Protein AF-A0A9D8DY02-F1 (afdb_monomer_lite)

Structure (mmCIF, N/CA/C/O backbone):
data_AF-A0A9D8DY02-F1
#
_entry.id   AF-A0A9D8DY02-F1
#
loop_
_atom_site.group_PDB
_atom_site.id
_atom_site.type_symbol
_atom_site.label_atom_id
_atom_site.label_alt_id
_atom_site.label_comp_id
_atom_site.label_asym_id
_atom_site.label_entity_id
_atom_site.label_seq_id
_atom_site.pdbx_PDB_ins_code
_atom_site.Cartn_x
_atom_site.Cartn_y
_atom_site.Cartn_z
_atom_site.occupancy
_atom_site.B_iso_or_equiv
_atom_site.auth_seq_id
_atom_site.auth_comp_id
_atom_site.auth_asym_id
_atom_site.auth_atom_id
_atom_site.pdbx_PDB_model_num
ATOM 1 N N . MET A 1 1 ? 0.760 -0.840 14.567 1.00 78.88 1 MET A N 1
ATOM 2 C CA . MET A 1 1 ? 0.323 -1.724 13.480 1.00 78.88 1 MET A CA 1
ATOM 3 C C . MET A 1 1 ? 1.521 -2.505 13.009 1.00 78.88 1 MET A C 1
ATOM 5 O O . MET A 1 1 ? 2.566 -1.913 12.761 1.00 78.88 1 MET A O 1
ATOM 9 N N . ASP A 1 2 ? 1.368 -3.815 12.922 1.00 86.25 2 ASP A N 1
ATOM 10 C CA . ASP A 1 2 ? 2.428 -4.720 12.498 1.00 86.25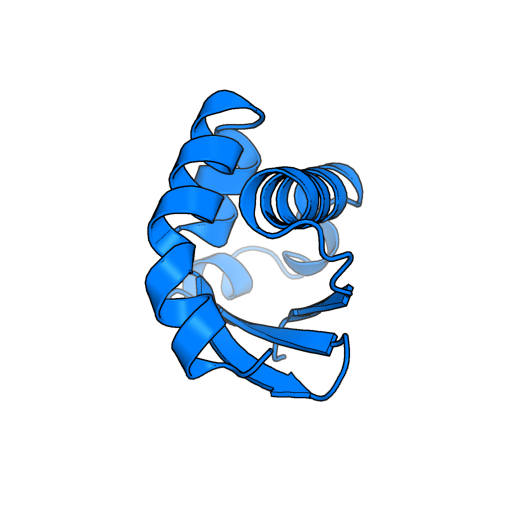 2 ASP A CA 1
ATOM 11 C C . ASP A 1 2 ? 2.233 -5.170 11.046 1.00 86.25 2 ASP A C 1
ATOM 13 O O . ASP A 1 2 ? 1.124 -5.167 10.505 1.00 86.25 2 ASP A O 1
ATOM 17 N N . LEU A 1 3 ? 3.316 -5.614 10.399 1.00 88.31 3 LEU A N 1
ATOM 18 C CA . LEU A 1 3 ? 3.276 -6.102 9.013 1.00 88.31 3 LEU A CA 1
ATOM 19 C C . LEU A 1 3 ? 2.228 -7.211 8.814 1.00 88.31 3 LEU A C 1
ATOM 21 O O . LEU A 1 3 ? 1.623 -7.305 7.750 1.00 88.31 3 LEU A O 1
ATOM 25 N N . SER A 1 4 ? 2.021 -8.063 9.819 1.00 88.81 4 SER A N 1
ATOM 26 C CA . SER A 1 4 ? 1.038 -9.151 9.768 1.00 88.81 4 SER A CA 1
ATOM 27 C C . SER A 1 4 ? -0.402 -8.640 9.739 1.00 88.81 4 SER A C 1
ATOM 29 O O . SER A 1 4 ? -1.214 -9.171 8.987 1.00 88.81 4 SER A O 1
ATOM 31 N N . GLU A 1 5 ? -0.712 -7.591 10.503 1.00 88.38 5 GLU A N 1
ATOM 32 C CA . GLU A 1 5 ? -2.027 -6.943 10.462 1.00 88.38 5 GLU A CA 1
ATOM 33 C C . GLU A 1 5 ? -2.245 -6.263 9.111 1.00 88.38 5 GLU A C 1
ATOM 35 O O . GLU A 1 5 ? -3.313 -6.388 8.514 1.00 88.38 5 GLU A O 1
ATOM 40 N N . LEU A 1 6 ? -1.212 -5.602 8.577 1.00 88.44 6 LEU A N 1
ATOM 41 C CA . LEU A 1 6 ? -1.276 -5.001 7.247 1.00 88.44 6 LEU A CA 1
ATOM 42 C C . LEU A 1 6 ? -1.510 -6.050 6.167 1.00 88.44 6 LEU A C 1
ATOM 44 O O . LEU A 1 6 ? -2.335 -5.841 5.290 1.00 88.44 6 LEU A O 1
ATOM 48 N N . LYS A 1 7 ? -0.835 -7.200 6.254 1.00 89.81 7 LYS A N 1
ATOM 49 C CA . LYS A 1 7 ? -1.047 -8.330 5.341 1.00 89.81 7 LYS A CA 1
ATOM 50 C C . LYS A 1 7 ? -2.474 -8.864 5.400 1.00 89.81 7 LYS A C 1
ATOM 52 O O . LYS A 1 7 ? -3.008 -9.220 4.356 1.00 89.81 7 LYS A O 1
ATOM 57 N N . ALA A 1 8 ? -3.085 -8.905 6.583 1.00 91.00 8 ALA A N 1
ATOM 58 C CA . ALA A 1 8 ? -4.470 -9.345 6.736 1.00 91.00 8 ALA A CA 1
ATOM 59 C C . ALA A 1 8 ? -5.460 -8.386 6.053 1.00 91.00 8 ALA A C 1
ATOM 61 O O . ALA A 1 8 ? -6.383 -8.849 5.394 1.00 91.00 8 ALA A O 1
ATOM 62 N N . ASN A 1 9 ? -5.219 -7.075 6.150 1.00 90.94 9 ASN A N 1
ATOM 63 C CA . ASN A 1 9 ? -6.057 -6.033 5.542 1.00 90.94 9 ASN A CA 1
ATOM 64 C C . ASN A 1 9 ? -5.605 -5.636 4.123 1.00 90.94 9 ASN A C 1
ATO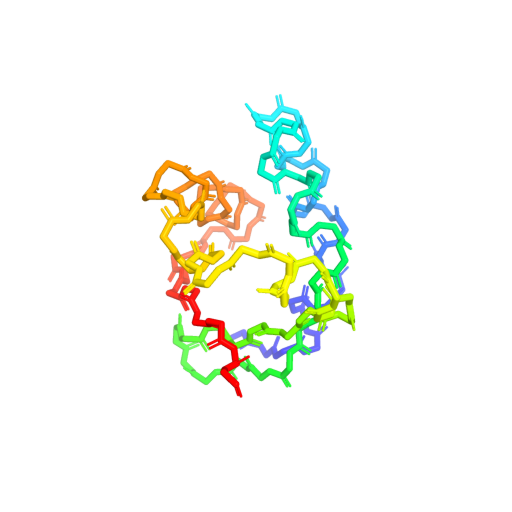M 66 O O . ASN A 1 9 ? -6.164 -4.728 3.513 1.00 90.94 9 ASN A O 1
ATOM 70 N N . TRP A 1 10 ? -4.560 -6.269 3.582 1.00 91.25 10 TRP A N 1
ATOM 71 C CA . TRP A 1 10 ? -3.974 -5.857 2.305 1.00 91.25 10 TRP A CA 1
ATOM 72 C C . TRP A 1 10 ? -4.937 -6.056 1.142 1.00 91.25 10 TRP A C 1
ATOM 74 O O . TRP A 1 10 ? -4.965 -5.244 0.223 1.00 91.25 10 TRP A O 1
ATOM 84 N N . ASN A 1 11 ? -5.750 -7.111 1.200 1.00 91.31 11 ASN A N 1
ATOM 85 C CA . ASN A 1 11 ? -6.785 -7.334 0.200 1.00 91.31 11 ASN A CA 1
ATOM 86 C C . ASN A 1 11 ? -7.805 -6.195 0.199 1.00 91.31 11 ASN A C 1
ATOM 88 O O . ASN A 1 11 ? -8.112 -5.702 -0.876 1.00 91.31 11 ASN A O 1
ATOM 92 N N . ASP A 1 12 ? -8.250 -5.719 1.365 1.00 93.25 12 ASP A N 1
ATOM 93 C CA . ASP A 1 12 ? -9.177 -4.584 1.457 1.00 93.25 12 ASP A CA 1
ATOM 94 C C . ASP A 1 12 ? -8.558 -3.293 0.899 1.00 93.25 12 ASP A C 1
ATOM 96 O O . ASP A 1 12 ? -9.211 -2.551 0.167 1.00 93.25 12 ASP A O 1
ATOM 100 N N . VAL A 1 13 ? -7.267 -3.055 1.172 1.00 92.81 13 VAL A N 1
ATOM 101 C CA . VAL A 1 13 ? -6.511 -1.936 0.580 1.00 92.81 13 VAL A CA 1
ATOM 102 C C . VAL A 1 13 ? -6.456 -2.047 -0.945 1.00 92.81 13 VAL A C 1
ATOM 104 O O . VAL A 1 13 ? -6.666 -1.053 -1.638 1.00 92.81 13 VAL A O 1
ATOM 107 N N . LEU A 1 14 ? -6.181 -3.238 -1.484 1.00 92.38 14 LEU A N 1
ATOM 108 C CA . LEU A 1 14 ? -6.172 -3.472 -2.929 1.00 92.38 14 LEU A CA 1
ATOM 109 C C . LEU A 1 14 ? -7.567 -3.297 -3.543 1.00 92.38 14 LEU A C 1
ATOM 111 O O . LEU A 1 14 ? -7.666 -2.746 -4.634 1.00 92.38 14 LEU A O 1
ATOM 115 N N . ASP A 1 15 ? -8.623 -3.714 -2.848 1.00 93.06 15 ASP A N 1
ATOM 116 C CA . ASP A 1 15 ? -10.019 -3.561 -3.267 1.00 93.06 15 ASP A CA 1
ATOM 117 C C . ASP A 1 15 ? -10.406 -2.073 -3.381 1.00 93.06 15 ASP A C 1
ATOM 119 O O . ASP A 1 15 ? -11.005 -1.638 -4.366 1.00 93.06 15 ASP A O 1
ATOM 123 N N . GLU A 1 16 ? -10.017 -1.260 -2.393 1.00 93.69 16 GLU A N 1
ATOM 124 C CA . GLU A 1 16 ? -10.212 0.197 -2.413 1.00 93.69 16 GLU A CA 1
ATOM 125 C C . GLU A 1 16 ? -9.360 0.875 -3.498 1.00 93.69 16 GLU A C 1
ATOM 127 O O . GLU A 1 16 ? -9.816 1.769 -4.222 1.00 93.69 16 GLU A O 1
ATOM 132 N N . LEU A 1 17 ? -8.118 0.415 -3.668 1.00 92.44 17 LEU A N 1
ATOM 133 C CA . LEU A 1 17 ? -7.232 0.904 -4.717 1.00 92.44 17 LEU A CA 1
ATOM 134 C C . LEU A 1 17 ? -7.770 0.574 -6.111 1.00 92.44 17 LEU A C 1
ATOM 136 O O . LEU A 1 17 ? -7.664 1.408 -7.004 1.00 92.44 17 LEU A O 1
ATOM 140 N N . GLU A 1 18 ? -8.363 -0.603 -6.315 1.00 93.25 18 GLU A N 1
ATOM 141 C CA . GLU A 1 18 ? -8.994 -0.980 -7.582 1.00 93.25 18 GLU A CA 1
ATOM 142 C C . GLU A 1 18 ? -10.156 -0.040 -7.921 1.00 93.25 18 GLU A C 1
ATOM 144 O O . GLU A 1 18 ? -10.242 0.446 -9.055 1.00 93.25 18 GLU A O 1
ATOM 149 N N . LYS A 1 19 ? -11.008 0.259 -6.930 1.00 91.44 19 LYS A N 1
ATOM 150 C CA . LYS A 1 19 ? -12.154 1.174 -7.068 1.00 91.44 19 LYS A CA 1
ATOM 151 C C . LYS A 1 19 ? -11.714 2.598 -7.385 1.00 91.44 19 LYS A C 1
ATOM 153 O O . LYS A 1 19 ? -12.319 3.252 -8.233 1.00 91.44 19 LYS A O 1
ATOM 158 N N . THR A 1 20 ? -10.657 3.065 -6.727 1.00 90.19 20 THR A N 1
ATOM 159 C CA . THR A 1 20 ? -10.174 4.445 -6.855 1.00 90.19 20 THR A CA 1
ATOM 160 C C . THR A 1 20 ? -9.294 4.634 -8.091 1.00 90.19 20 THR A C 1
ATOM 162 O O . THR A 1 20 ? -9.444 5.603 -8.836 1.00 90.19 20 THR A O 1
ATOM 165 N N . ASN A 1 21 ? -8.346 3.725 -8.321 1.00 88.69 21 ASN A N 1
ATOM 166 C CA . ASN A 1 21 ? -7.368 3.813 -9.396 1.00 88.69 21 ASN A CA 1
ATOM 167 C C . ASN A 1 21 ? -6.896 2.426 -9.857 1.00 88.69 21 ASN A C 1
ATOM 169 O O . ASN A 1 21 ? -5.850 1.909 -9.455 1.00 88.69 21 ASN A O 1
ATOM 173 N N . ARG A 1 22 ? -7.628 1.871 -10.824 1.00 88.56 22 ARG A N 1
ATOM 174 C CA . ARG A 1 22 ? -7.311 0.582 -11.447 1.00 88.56 22 ARG A CA 1
ATOM 175 C C . ARG A 1 22 ? -5.907 0.505 -12.067 1.00 88.56 22 ARG A C 1
ATOM 177 O O . ARG A 1 22 ? -5.335 -0.578 -12.140 1.00 88.56 22 ARG A O 1
ATOM 184 N N . VAL A 1 23 ? -5.329 1.625 -12.512 1.00 85.00 23 VAL A N 1
ATOM 185 C CA . VAL A 1 23 ? -3.956 1.649 -13.054 1.00 85.00 23 VAL A CA 1
ATOM 186 C C . VAL A 1 23 ? -2.936 1.444 -11.938 1.00 85.00 23 VAL A C 1
ATOM 188 O O . VAL A 1 23 ? -2.021 0.641 -12.097 1.00 85.00 23 VAL A O 1
ATOM 191 N N . ALA A 1 24 ? -3.109 2.122 -10.800 1.00 86.06 24 ALA A N 1
ATOM 192 C CA . ALA A 1 24 ? -2.281 1.898 -9.618 1.00 86.06 24 ALA A CA 1
ATOM 193 C C . ALA A 1 24 ? -2.440 0.458 -9.108 1.00 86.06 24 ALA A C 1
ATOM 195 O O . ALA A 1 24 ? -1.441 -0.196 -8.818 1.00 86.06 24 ALA A O 1
ATOM 196 N N . TRP A 1 25 ? -3.664 -0.077 -9.102 1.00 90.81 25 TRP A N 1
ATOM 197 C CA . TRP A 1 25 ? -3.909 -1.481 -8.770 1.00 90.81 25 TRP A CA 1
ATOM 198 C C . TRP A 1 25 ? -3.134 -2.439 -9.687 1.00 90.81 25 TRP A C 1
ATOM 200 O O . TRP A 1 25 ? -2.407 -3.286 -9.190 1.00 90.81 25 TRP A O 1
ATOM 210 N N . LEU A 1 26 ? -3.156 -2.250 -11.012 1.00 84.75 26 LEU A N 1
ATOM 211 C CA . LEU A 1 26 ? -2.376 -3.070 -11.959 1.00 84.75 26 LEU A CA 1
ATOM 212 C C . LEU A 1 26 ? -0.851 -3.000 -11.759 1.00 84.75 26 LEU A C 1
ATOM 214 O O . LEU A 1 26 ? -0.128 -3.847 -12.287 1.00 84.75 26 LEU A O 1
ATOM 218 N N . ILE A 1 27 ? -0.354 -1.999 -11.035 1.00 81.06 27 ILE A N 1
ATOM 219 C CA . ILE A 1 27 ? 1.057 -1.884 -10.664 1.00 81.06 27 ILE A CA 1
ATOM 220 C C . ILE A 1 27 ? 1.298 -2.598 -9.332 1.00 81.06 27 ILE A C 1
ATOM 222 O O . ILE A 1 27 ? 2.201 -3.424 -9.243 1.00 81.06 27 ILE A O 1
ATOM 226 N N . PHE A 1 28 ? 0.483 -2.314 -8.313 1.00 84.81 28 PHE A N 1
ATOM 227 C CA . PHE A 1 28 ? 0.700 -2.775 -6.940 1.00 84.81 28 PHE A CA 1
ATOM 228 C C . PHE A 1 28 ? 0.058 -4.126 -6.593 1.00 84.81 28 PHE A C 1
ATOM 230 O O . PHE A 1 28 ? 0.375 -4.668 -5.540 1.00 84.81 28 PHE A O 1
ATOM 237 N N . PHE A 1 29 ? -0.790 -4.713 -7.443 1.00 85.94 29 PHE A N 1
ATOM 238 C CA . PHE A 1 29 ? -1.418 -6.014 -7.154 1.00 85.94 29 PHE A CA 1
ATOM 239 C C . PHE A 1 29 ? -0.389 -7.151 -7.020 1.00 85.94 29 PHE A C 1
ATOM 241 O O . PHE A 1 29 ? -0.609 -8.096 -6.269 1.00 85.94 29 PHE A O 1
ATOM 248 N N . ASP A 1 30 ? 0.741 -7.051 -7.729 1.00 83.56 30 ASP A N 1
ATOM 249 C CA . ASP A 1 30 ? 1.867 -7.993 -7.643 1.00 83.56 30 ASP A CA 1
ATOM 250 C C . ASP A 1 30 ? 2.872 -7.611 -6.535 1.00 83.56 30 ASP A C 1
ATOM 252 O O . ASP A 1 30 ? 3.830 -8.335 -6.258 1.00 83.56 30 ASP A O 1
ATOM 256 N N . ALA A 1 31 ? 2.666 -6.467 -5.873 1.00 86.44 31 ALA A N 1
ATOM 257 C CA . ALA A 1 31 ? 3.560 -5.996 -4.829 1.00 86.44 31 ALA A CA 1
ATOM 258 C C . ALA A 1 31 ? 3.421 -6.850 -3.565 1.00 86.44 31 ALA A C 1
ATOM 260 O O . ALA A 1 31 ? 2.339 -7.056 -3.011 1.00 86.44 31 ALA A O 1
ATOM 261 N N . ARG A 1 32 ? 4.563 -7.307 -3.061 1.00 88.25 32 ARG A N 1
ATOM 262 C CA . ARG A 1 32 ? 4.682 -8.055 -1.816 1.00 88.25 32 ARG A CA 1
ATOM 263 C C . ARG A 1 32 ? 5.113 -7.141 -0.688 1.00 88.25 32 ARG A C 1
ATOM 265 O O . ARG A 1 32 ? 6.138 -6.474 -0.771 1.00 88.25 32 ARG A O 1
ATOM 272 N N . LEU A 1 33 ? 4.374 -7.205 0.410 1.00 90.88 33 LEU A N 1
ATOM 273 C CA . LEU A 1 33 ? 4.695 -6.547 1.673 1.00 90.88 33 LEU A CA 1
ATOM 274 C C . LEU A 1 33 ? 5.931 -7.213 2.309 1.00 90.88 33 LEU A C 1
ATOM 276 O O . LEU A 1 33 ? 5.832 -8.307 2.884 1.00 90.88 33 LEU A O 1
ATOM 280 N N . VAL A 1 34 ? 7.095 -6.568 2.194 1.00 90.69 34 VAL A N 1
ATOM 281 C CA . VAL A 1 34 ? 8.376 -7.086 2.703 1.00 90.69 34 VAL A CA 1
ATOM 282 C C . VAL A 1 34 ? 8.557 -6.756 4.171 1.00 90.69 34 VAL A C 1
ATOM 284 O O . VAL A 1 34 ? 8.870 -7.642 4.962 1.00 90.69 34 VAL A O 1
ATOM 287 N N . SER A 1 35 ? 8.394 -5.483 4.525 1.00 90.88 35 SER A N 1
ATOM 288 C CA . SER A 1 35 ? 8.635 -4.992 5.879 1.00 90.88 35 SER A CA 1
ATOM 289 C C . SER A 1 35 ? 7.810 -3.746 6.153 1.00 90.88 35 SER A C 1
ATOM 291 O O . SER A 1 35 ? 7.580 -2.954 5.248 1.00 90.88 35 SER A O 1
ATOM 293 N N . LEU A 1 36 ? 7.396 -3.566 7.401 1.00 90.50 36 LEU A N 1
ATOM 294 C CA . LEU A 1 36 ? 6.737 -2.361 7.890 1.00 90.50 36 LEU A CA 1
ATOM 295 C C . LEU A 1 36 ? 7.493 -1.933 9.145 1.00 90.50 36 LEU A C 1
ATOM 297 O O . LEU A 1 36 ? 7.559 -2.701 10.104 1.00 90.50 36 LEU A O 1
ATOM 301 N N . ILE A 1 37 ? 8.116 -0.756 9.111 1.00 87.81 37 ILE A N 1
ATOM 302 C CA . ILE A 1 37 ? 8.902 -0.223 10.230 1.00 87.81 37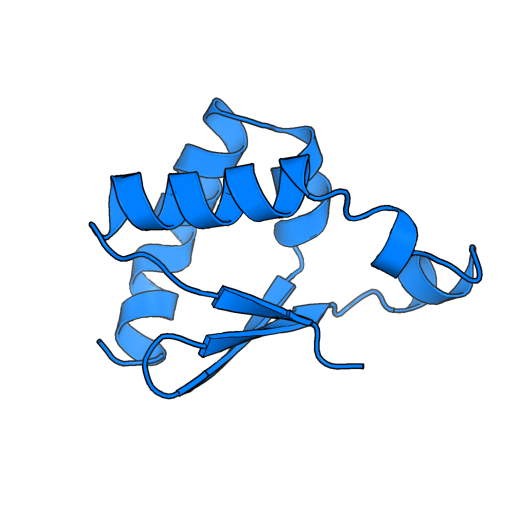 ILE A CA 1
ATOM 303 C C . ILE A 1 37 ? 8.417 1.196 10.517 1.00 87.81 37 ILE A C 1
ATOM 305 O O . ILE A 1 37 ? 8.684 2.114 9.741 1.00 87.81 37 ILE A O 1
ATOM 309 N N . GLY A 1 38 ? 7.705 1.364 11.635 1.00 87.50 38 GLY A N 1
ATOM 310 C CA . GLY A 1 38 ? 6.984 2.604 11.927 1.00 87.50 38 GLY A CA 1
ATOM 311 C C . GLY A 1 38 ? 5.948 2.866 10.837 1.00 87.50 38 GLY A C 1
ATOM 312 O O . GLY A 1 38 ? 5.137 1.992 10.542 1.00 87.50 38 GLY A O 1
ATOM 313 N N . ASP A 1 39 ? 6.050 4.024 10.192 1.00 88.75 39 ASP A N 1
ATOM 314 C CA . ASP A 1 39 ? 5.169 4.432 9.093 1.00 88.75 39 ASP A CA 1
ATOM 315 C C . ASP A 1 39 ? 5.736 4.104 7.703 1.00 88.75 39 ASP A C 1
ATOM 317 O O . ASP A 1 39 ? 5.125 4.430 6.690 1.00 88.75 39 ASP A O 1
ATOM 321 N N . LYS A 1 40 ? 6.907 3.454 7.614 1.00 90.31 40 LYS A N 1
ATOM 322 C CA . LYS A 1 40 ? 7.512 3.084 6.327 1.00 90.31 40 LYS A CA 1
ATOM 323 C C . LYS A 1 40 ? 7.154 1.662 5.933 1.00 90.31 40 LYS A C 1
ATOM 325 O O . LYS A 1 40 ? 7.599 0.700 6.566 1.00 90.31 40 LYS A O 1
ATOM 330 N N . LEU A 1 41 ? 6.414 1.536 4.836 1.00 90.94 41 LEU A N 1
ATOM 331 C CA . LEU A 1 41 ? 6.073 0.267 4.218 1.00 90.94 41 LEU A CA 1
ATOM 332 C C . LEU A 1 41 ? 7.018 -0.035 3.057 1.00 90.94 41 LEU A C 1
ATOM 334 O O . LEU A 1 41 ? 7.017 0.648 2.037 1.00 90.94 41 LEU A O 1
ATOM 338 N N . VAL A 1 42 ? 7.789 -1.108 3.193 1.00 90.31 42 VAL A N 1
ATOM 339 C CA . VAL A 1 42 ? 8.662 -1.619 2.140 1.00 90.31 42 VAL A CA 1
ATOM 340 C C . VAL A 1 42 ? 7.936 -2.697 1.344 1.00 90.31 42 VAL A C 1
ATOM 342 O O . VAL A 1 42 ? 7.557 -3.737 1.896 1.00 90.31 42 VAL A O 1
ATOM 345 N N . ILE A 1 43 ? 7.802 -2.472 0.039 1.00 89.38 43 ILE A N 1
ATOM 346 C CA . ILE A 1 43 ? 7.217 -3.417 -0.918 1.00 89.38 43 ILE A CA 1
ATOM 347 C C . ILE A 1 43 ? 8.248 -3.895 -1.948 1.00 89.38 43 ILE A C 1
ATOM 349 O O . ILE A 1 43 ? 9.170 -3.164 -2.298 1.00 89.38 43 ILE A O 1
ATOM 353 N N . ASP A 1 44 ? 8.096 -5.121 -2.441 1.00 86.56 44 ASP A N 1
ATOM 354 C CA . ASP A 1 44 ? 8.939 -5.728 -3.485 1.00 86.56 44 ASP A CA 1
ATOM 355 C C . ASP A 1 44 ? 8.043 -6.329 -4.570 1.00 86.56 44 ASP A C 1
ATOM 357 O O . ASP A 1 44 ? 7.018 -6.932 -4.260 1.00 86.56 44 ASP A O 1
ATOM 361 N N . PHE A 1 45 ? 8.403 -6.153 -5.837 1.00 80.94 45 PHE A N 1
ATOM 362 C CA . PHE A 1 45 ? 7.640 -6.679 -6.972 1.00 80.94 45 PHE A CA 1
ATOM 363 C C . PHE A 1 45 ? 8.231 -8.026 -7.411 1.00 80.94 45 PHE A C 1
ATOM 365 O O . PHE A 1 45 ? 9.457 -8.133 -7.534 1.00 80.94 45 PHE A O 1
ATOM 372 N N . LEU A 1 46 ? 7.399 -9.055 -7.658 1.00 68.25 46 LEU A N 1
ATOM 373 C CA . LEU A 1 46 ? 7.917 -10.323 -8.198 1.00 68.25 46 LEU A CA 1
ATOM 374 C C . LEU A 1 46 ? 8.458 -10.107 -9.603 1.00 68.25 46 LEU A C 1
ATOM 376 O O . LEU A 1 46 ? 9.546 -10.583 -9.933 1.00 68.25 46 LEU A O 1
ATOM 380 N N . ASP A 1 47 ? 7.671 -9.436 -10.442 1.00 62.12 47 ASP A N 1
ATOM 381 C CA . ASP A 1 47 ? 7.997 -9.286 -11.851 1.00 62.12 47 ASP A CA 1
ATOM 382 C C . ASP A 1 47 ? 8.934 -8.093 -12.062 1.00 62.12 47 ASP A C 1
ATOM 384 O O . ASP A 1 47 ? 8.570 -7.030 -12.570 1.00 62.12 47 ASP A O 1
ATOM 388 N N . ARG A 1 48 ? 10.200 -8.277 -11.669 1.00 58.72 48 ARG A N 1
ATOM 389 C CA . ARG A 1 48 ? 11.272 -7.317 -11.982 1.00 58.72 48 ARG A CA 1
ATOM 390 C C . ARG A 1 48 ? 11.529 -7.216 -13.485 1.00 58.72 48 ARG A C 1
ATOM 392 O O . ARG A 1 48 ? 12.185 -6.283 -13.925 1.00 58.72 48 ARG A O 1
ATOM 399 N N . THR A 1 49 ? 11.017 -8.140 -14.293 1.00 52.19 49 THR A N 1
ATOM 400 C CA . THR A 1 49 ? 11.066 -8.063 -15.758 1.00 52.19 49 THR A CA 1
ATOM 401 C C . THR A 1 49 ? 10.208 -6.920 -16.300 1.00 52.19 49 THR A C 1
ATOM 403 O O . THR A 1 49 ? 10.601 -6.304 -17.289 1.00 52.19 49 THR A O 1
ATOM 406 N N . LYS A 1 50 ? 9.122 -6.535 -15.608 1.00 53.81 50 LYS A N 1
ATOM 407 C CA . LYS A 1 50 ? 8.457 -5.244 -15.858 1.00 53.81 50 LYS A CA 1
ATOM 408 C C . LYS A 1 50 ? 9.352 -4.052 -15.508 1.00 53.81 50 LYS A C 1
ATOM 410 O O . LYS A 1 50 ? 9.341 -3.079 -16.254 1.00 53.81 50 LYS A O 1
ATOM 415 N N . LEU A 1 51 ? 10.176 -4.149 -14.457 1.00 49.72 51 LEU A N 1
ATOM 416 C CA . LEU A 1 51 ? 11.194 -3.137 -14.127 1.00 49.72 51 LEU A CA 1
ATOM 417 C C . LEU A 1 51 ? 12.356 -3.081 -15.136 1.00 49.72 51 LEU A C 1
ATOM 419 O O . LEU A 1 51 ? 12.914 -2.012 -15.350 1.00 49.72 51 LEU A O 1
ATOM 423 N N . ALA A 1 52 ? 12.744 -4.208 -15.734 1.00 45.66 52 ALA A N 1
ATOM 424 C CA . ALA A 1 52 ? 13.937 -4.312 -16.577 1.00 45.66 52 ALA A CA 1
ATOM 425 C C . ALA A 1 52 ? 13.715 -3.870 -18.035 1.00 45.66 52 ALA A C 1
ATOM 427 O O . ALA A 1 52 ? 14.681 -3.570 -18.733 1.00 45.66 52 ALA A O 1
ATOM 428 N N . ALA A 1 53 ? 12.465 -3.823 -18.511 1.00 46.50 53 ALA A N 1
ATOM 429 C CA . ALA A 1 53 ? 12.159 -3.454 -19.896 1.00 46.50 53 ALA A CA 1
ATOM 430 C C . ALA A 1 53 ? 12.258 -1.941 -20.172 1.00 46.50 53 ALA A C 1
ATOM 432 O O . ALA A 1 53 ? 12.421 -1.539 -21.320 1.00 46.50 53 ALA A O 1
ATOM 433 N N . ASN A 1 54 ? 12.198 -1.102 -19.137 1.00 41.97 54 ASN A N 1
ATOM 434 C CA . ASN A 1 54 ? 12.345 0.344 -19.247 1.00 41.97 54 ASN A CA 1
ATOM 435 C C . ASN A 1 54 ? 13.200 0.797 -18.063 1.00 41.97 54 ASN A C 1
ATOM 437 O O . ASN A 1 54 ? 12.799 0.582 -16.926 1.00 41.97 54 ASN A O 1
ATOM 441 N N . HIS A 1 55 ? 14.345 1.427 -18.325 1.00 46.53 55 HIS A N 1
ATOM 442 C CA . HIS A 1 55 ? 15.369 1.878 -17.363 1.00 46.53 55 HIS A CA 1
ATOM 443 C C . HIS A 1 55 ? 14.882 2.808 -16.215 1.00 46.53 55 HIS A C 1
ATOM 445 O O . HIS A 1 55 ? 15.694 3.340 -15.470 1.00 46.53 55 HIS A O 1
ATOM 451 N N . ASP A 1 56 ? 13.571 2.980 -16.042 1.00 47.75 56 ASP A N 1
ATOM 45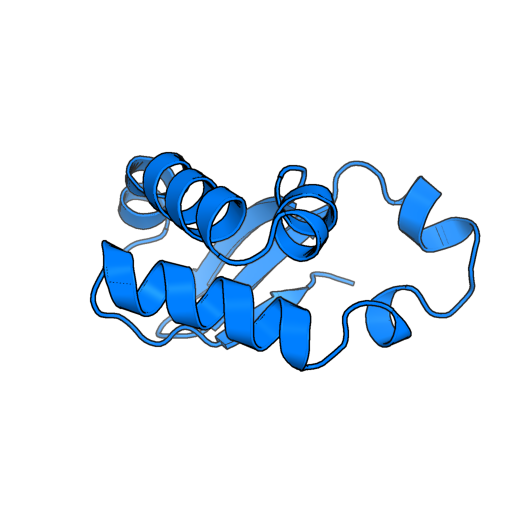2 C CA . ASP A 1 56 ? 12.928 4.037 -15.271 1.00 47.75 56 ASP A CA 1
ATOM 453 C C . ASP A 1 56 ? 11.509 3.637 -14.800 1.00 47.75 56 ASP A C 1
ATOM 455 O O . ASP A 1 56 ? 10.570 4.429 -14.836 1.00 47.75 56 ASP A O 1
ATOM 459 N N . PHE A 1 57 ? 11.291 2.395 -14.347 1.00 51.34 57 PHE A N 1
ATOM 460 C CA . PHE A 1 57 ? 9.975 2.026 -13.791 1.00 51.34 57 PHE A CA 1
ATOM 461 C C . PHE A 1 57 ? 9.658 2.770 -12.481 1.00 51.34 57 PHE A C 1
ATOM 463 O O . PHE A 1 57 ? 8.508 3.133 -12.241 1.00 51.34 57 PHE A O 1
ATOM 470 N N . AL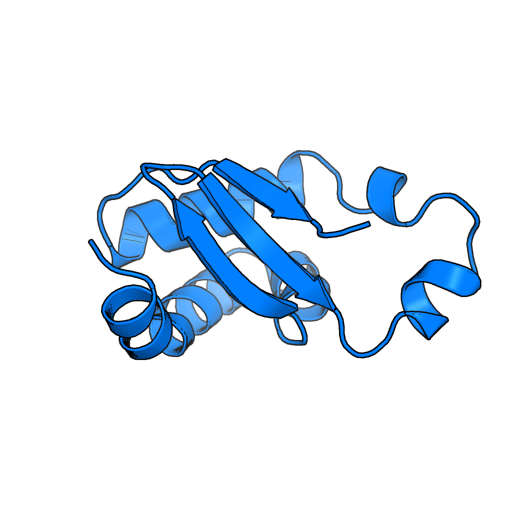A A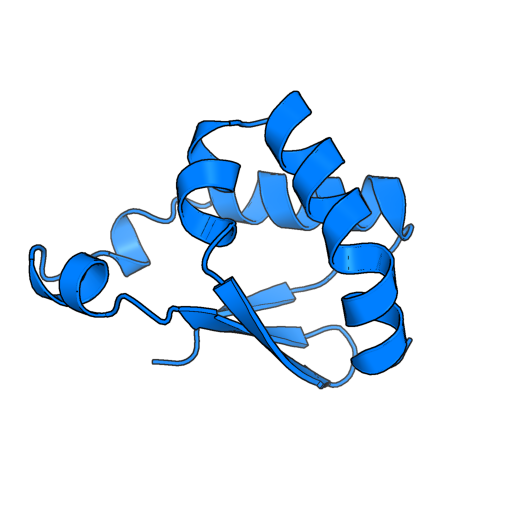 1 58 ? 10.683 3.084 -11.678 1.00 49.97 58 ALA A N 1
ATOM 471 C CA . ALA A 1 58 ? 10.564 4.003 -10.541 1.00 49.97 58 ALA A CA 1
ATOM 472 C C . ALA A 1 58 ? 10.083 5.403 -10.975 1.00 49.97 58 ALA A C 1
ATOM 474 O O . ALA A 1 58 ? 9.393 6.073 -10.215 1.00 49.97 58 ALA A O 1
ATOM 475 N N . SER A 1 59 ? 10.367 5.804 -12.216 1.00 50.62 59 SER A N 1
ATOM 476 C CA . SER A 1 59 ? 9.883 7.050 -12.822 1.00 50.62 59 SER A CA 1
ATOM 477 C C . SER A 1 59 ? 8.472 6.909 -13.427 1.00 50.62 59 SER A C 1
ATOM 479 O O . SER A 1 59 ? 7.796 7.912 -13.648 1.00 50.62 59 SER A O 1
ATOM 481 N N . HIS A 1 60 ? 7.990 5.680 -13.669 1.00 54.16 60 HIS A N 1
ATOM 482 C CA . HIS A 1 60 ? 6.618 5.380 -14.117 1.00 54.16 60 HIS A CA 1
ATOM 483 C C . HIS A 1 60 ? 5.609 5.239 -12.968 1.00 54.16 60 HIS A C 1
ATOM 485 O O . HIS A 1 60 ? 4.413 5.459 -13.183 1.00 54.16 60 HIS A O 1
ATOM 491 N N . ILE A 1 61 ? 6.060 4.907 -11.752 1.00 67.31 61 ILE A N 1
ATOM 492 C CA . ILE A 1 61 ? 5.250 5.107 -10.548 1.00 67.31 61 ILE A CA 1
ATOM 493 C C . ILE A 1 61 ? 5.263 6.608 -10.260 1.00 67.31 61 ILE A C 1
ATOM 495 O O . ILE A 1 61 ? 6.101 7.125 -9.528 1.00 67.31 61 ILE A O 1
ATOM 499 N N . SER A 1 62 ? 4.345 7.333 -10.888 1.00 70.44 62 SER A N 1
ATOM 500 C CA . SER A 1 62 ? 4.168 8.745 -10.587 1.00 70.44 62 SER A CA 1
ATOM 501 C C . SER A 1 62 ? 3.670 8.915 -9.147 1.00 70.44 62 SER A C 1
ATOM 503 O O . SER A 1 62 ? 3.092 8.018 -8.522 1.00 70.44 62 SER A O 1
ATOM 505 N N . SER A 1 63 ? 3.848 10.121 -8.620 1.00 77.25 63 SER A N 1
ATOM 506 C CA . SER A 1 63 ? 3.307 10.527 -7.321 1.00 77.25 63 SER A CA 1
ATOM 507 C C . SER A 1 63 ? 1.799 10.268 -7.195 1.00 77.25 63 SER A C 1
ATOM 509 O O . SER A 1 63 ? 1.321 10.012 -6.096 1.00 77.25 63 SER A O 1
ATOM 511 N N . ALA A 1 64 ? 1.058 10.248 -8.308 1.00 81.81 64 ALA A N 1
ATOM 512 C CA . ALA A 1 64 ? -0.362 9.908 -8.344 1.00 81.81 64 ALA A CA 1
ATOM 513 C C . ALA A 1 64 ? -0.660 8.456 -7.927 1.00 81.81 64 ALA A C 1
ATOM 515 O O . ALA A 1 64 ? -1.608 8.227 -7.182 1.00 81.81 64 ALA A O 1
ATOM 516 N N . GLN A 1 65 ? 0.125 7.469 -8.376 1.00 85.19 65 GLN A N 1
ATOM 517 C CA . GLN A 1 65 ? -0.101 6.066 -8.014 1.00 85.19 65 GLN A CA 1
ATOM 518 C C . GLN A 1 65 ? 0.307 5.797 -6.563 1.00 85.19 65 GLN A C 1
ATOM 520 O O . GLN A 1 65 ? -0.410 5.089 -5.861 1.00 85.19 65 GLN A O 1
ATOM 525 N N . LEU A 1 66 ? 1.411 6.398 -6.097 1.00 85.06 66 LEU A N 1
ATOM 526 C CA . LEU A 1 66 ? 1.798 6.340 -4.681 1.00 85.06 66 LEU A CA 1
ATOM 527 C C . LEU A 1 66 ? 0.729 6.987 -3.800 1.00 85.06 66 LEU A C 1
ATOM 529 O O . LEU A 1 66 ? 0.291 6.381 -2.831 1.00 85.06 66 LEU A O 1
ATOM 533 N N . SER A 1 67 ? 0.245 8.171 -4.185 1.00 88.38 67 SER A N 1
ATOM 534 C CA . SER A 1 67 ? -0.830 8.863 -3.474 1.00 88.38 67 SER A CA 1
ATOM 535 C C . SER A 1 67 ? -2.131 8.058 -3.468 1.00 88.38 67 SER A C 1
ATOM 537 O O . SER A 1 67 ? -2.798 8.020 -2.439 1.00 88.38 67 SER A O 1
ATOM 539 N N . ALA A 1 68 ? -2.470 7.365 -4.560 1.00 90.50 68 ALA A N 1
ATOM 540 C CA . ALA A 1 68 ? -3.632 6.480 -4.600 1.00 90.50 68 ALA A CA 1
ATOM 541 C C . ALA A 1 68 ? -3.489 5.300 -3.625 1.00 90.50 68 ALA A C 1
ATOM 543 O O . ALA A 1 68 ? -4.438 4.986 -2.911 1.00 90.50 68 ALA A O 1
ATOM 544 N N . LEU A 1 69 ? -2.307 4.677 -3.551 1.00 90.00 69 LEU A N 1
ATOM 545 C CA . LEU A 1 69 ? -2.049 3.583 -2.614 1.00 90.00 69 LEU A CA 1
ATOM 546 C C . LEU A 1 69 ? -2.082 4.064 -1.158 1.00 90.00 69 LEU A C 1
ATOM 548 O O . LEU A 1 69 ? -2.775 3.469 -0.337 1.00 90.00 69 LEU A O 1
ATOM 552 N N . THR A 1 70 ? -1.395 5.163 -0.839 1.00 91.31 70 THR A N 1
ATOM 553 C CA . THR A 1 70 ? -1.435 5.761 0.503 1.00 91.31 70 THR A CA 1
ATOM 554 C C . THR A 1 70 ? -2.855 6.192 0.875 1.00 91.31 70 THR A C 1
ATOM 556 O O . THR A 1 70 ? -3.275 5.971 2.004 1.00 91.31 70 THR A O 1
ATOM 559 N N . GLY A 1 71 ? -3.635 6.726 -0.069 1.00 92.19 71 GLY A N 1
ATOM 560 C CA . GLY A 1 71 ? -5.040 7.082 0.143 1.00 92.19 71 GLY A CA 1
ATOM 561 C C . GLY A 1 71 ? -5.942 5.873 0.410 1.00 92.19 71 GLY A C 1
ATOM 562 O O . GLY A 1 71 ? -6.804 5.936 1.286 1.00 92.19 71 GLY A O 1
ATOM 563 N N . ALA A 1 72 ? -5.721 4.754 -0.285 1.00 93.31 72 ALA A N 1
ATOM 564 C CA . ALA A 1 72 ? -6.436 3.505 -0.024 1.00 93.31 72 ALA A CA 1
ATOM 565 C C . ALA A 1 72 ? -6.107 2.953 1.374 1.00 93.31 72 ALA A C 1
ATOM 567 O O . ALA A 1 72 ? -7.010 2.602 2.131 1.00 93.31 72 ALA A O 1
ATOM 568 N N . ILE A 1 73 ? -4.827 2.962 1.762 1.00 91.31 73 ILE A N 1
ATOM 569 C CA . ILE A 1 73 ? -4.382 2.583 3.113 1.00 91.31 73 ILE A CA 1
ATOM 570 C C . ILE A 1 73 ? -5.015 3.506 4.161 1.00 91.31 73 ILE A C 1
ATOM 572 O O . ILE A 1 73 ? -5.559 3.020 5.148 1.00 91.31 73 ILE A O 1
ATOM 576 N N . LEU A 1 74 ? -5.022 4.819 3.933 1.00 92.38 74 LEU A N 1
ATOM 577 C CA . LEU A 1 74 ? -5.660 5.782 4.829 1.00 92.38 74 LEU A CA 1
ATOM 578 C C . LEU A 1 74 ? -7.173 5.546 4.945 1.00 92.38 74 LEU A C 1
ATOM 580 O O . LEU A 1 74 ? -7.747 5.705 6.014 1.00 92.38 74 LEU A O 1
ATOM 584 N N . THR A 1 75 ? -7.834 5.131 3.870 1.00 92.62 75 THR A N 1
ATOM 585 C CA . THR A 1 75 ? -9.281 4.881 3.885 1.00 92.62 75 THR A CA 1
ATOM 586 C C . THR A 1 75 ? -9.626 3.605 4.653 1.00 92.62 75 THR A C 1
ATOM 588 O O . THR A 1 75 ? -10.514 3.621 5.501 1.00 92.62 75 THR A O 1
ATOM 591 N N . VAL A 1 76 ? -8.893 2.518 4.404 1.00 92.06 76 VAL A N 1
ATOM 592 C CA . VAL A 1 76 ? -9.158 1.199 5.003 1.00 92.06 76 VAL A CA 1
ATOM 593 C C . VAL A 1 76 ? -8.637 1.104 6.436 1.00 92.06 76 VAL A C 1
ATOM 595 O O . VAL A 1 76 ? -9.310 0.572 7.315 1.00 92.06 76 VAL A O 1
ATOM 598 N N . LEU A 1 77 ? -7.432 1.616 6.680 1.00 88.62 77 LEU A N 1
ATOM 599 C CA . LEU A 1 77 ? -6.703 1.447 7.938 1.00 88.62 77 LEU A CA 1
ATOM 600 C C . LEU A 1 77 ? -6.628 2.724 8.773 1.00 88.62 77 LEU A C 1
ATOM 602 O O . LEU A 1 77 ? -6.209 2.658 9.925 1.00 88.62 77 LEU A O 1
ATOM 606 N N . ASN A 1 78 ? -7.030 3.874 8.224 1.00 90.44 78 ASN A N 1
ATOM 607 C CA . ASN A 1 78 ? -6.879 5.181 8.873 1.00 90.44 78 ASN A CA 1
ATOM 608 C C . ASN A 1 78 ? -5.427 5.513 9.248 1.00 90.44 78 ASN A C 1
ATOM 610 O O . ASN A 1 78 ? -5.162 6.178 10.247 1.00 90.44 78 ASN A O 1
ATOM 614 N N . LEU A 1 79 ? -4.482 5.043 8.429 1.00 88.38 79 LEU A N 1
ATOM 615 C CA . LEU A 1 79 ? -3.050 5.236 8.627 1.00 88.38 79 LEU A CA 1
ATOM 616 C C . LEU A 1 79 ? -2.400 5.810 7.376 1.00 88.38 79 LEU A C 1
ATOM 618 O O . LEU A 1 79 ? -2.684 5.387 6.257 1.00 88.38 79 LEU A O 1
ATOM 622 N N . GLU A 1 80 ? -1.488 6.749 7.585 1.00 88.31 80 GLU A N 1
ATOM 623 C CA . GLU A 1 80 ? -0.693 7.336 6.517 1.00 88.31 80 GLU A CA 1
ATOM 624 C C . GLU A 1 80 ? 0.672 6.641 6.491 1.00 88.31 80 GLU A C 1
ATOM 626 O O . GLU A 1 80 ? 1.486 6.820 7.391 1.00 88.31 80 GLU A O 1
ATOM 631 N N . LEU A 1 81 ? 0.893 5.792 5.483 1.00 88.56 81 LEU A N 1
ATOM 632 C CA . LEU A 1 81 ? 2.139 5.041 5.325 1.00 88.56 81 LEU A CA 1
ATOM 633 C C . LEU A 1 81 ? 2.961 5.574 4.149 1.00 88.56 81 LEU A C 1
ATOM 635 O O . LEU A 1 81 ? 2.445 5.803 3.050 1.00 88.56 81 LEU A O 1
ATOM 639 N N . GLU A 1 82 ? 4.268 5.697 4.367 1.00 88.69 82 GLU A N 1
ATOM 640 C CA . GLU A 1 82 ? 5.249 6.015 3.338 1.00 88.69 82 GLU A CA 1
ATOM 641 C C . GLU A 1 82 ? 5.660 4.733 2.604 1.00 88.69 82 GLU A C 1
ATOM 643 O O . GLU A 1 82 ? 6.273 3.826 3.173 1.00 88.69 82 GLU A O 1
ATOM 648 N N . ILE A 1 83 ? 5.330 4.660 1.315 1.00 88.44 83 ILE A N 1
ATOM 649 C CA . ILE A 1 83 ? 5.634 3.507 0.467 1.00 88.44 83 ILE A CA 1
ATOM 650 C C . ILE A 1 83 ? 7.064 3.622 -0.063 1.00 88.44 83 ILE A C 1
ATOM 652 O O . ILE A 1 83 ? 7.405 4.559 -0.782 1.00 88.44 83 ILE A O 1
ATOM 656 N N . SER A 1 84 ? 7.892 2.629 0.243 1.00 85.69 84 SER A N 1
ATOM 657 C CA . SER A 1 84 ? 9.237 2.465 -0.304 1.00 85.69 84 SER A CA 1
ATOM 658 C C . SER A 1 84 ? 9.309 1.186 -1.129 1.00 85.69 84 SER A C 1
ATOM 660 O O . SER A 1 84 ? 8.965 0.103 -0.657 1.00 85.69 84 SER A O 1
ATOM 662 N N . VAL A 1 85 ? 9.786 1.291 -2.364 1.00 82.56 85 VAL A N 1
ATOM 663 C CA . VAL A 1 85 ? 10.046 0.118 -3.203 1.00 82.56 85 VAL A CA 1
ATOM 664 C C . VAL A 1 85 ? 11.442 -0.403 -2.894 1.00 82.56 85 VAL A C 1
ATOM 666 O O . VAL A 1 85 ? 12.405 0.361 -2.868 1.00 82.56 85 VAL A O 1
ATOM 669 N N . LYS A 1 86 ? 11.554 -1.707 -2.652 1.00 78.19 86 LYS A N 1
ATOM 670 C CA . LYS A 1 86 ? 12.839 -2.378 -2.503 1.00 78.19 86 LYS A CA 1
ATOM 671 C C . LYS A 1 86 ? 13.533 -2.437 -3.869 1.00 78.19 86 LYS A C 1
ATOM 673 O O . LYS A 1 86 ? 13.058 -3.132 -4.766 1.00 78.19 86 LYS A O 1
ATOM 678 N N . SER A 1 87 ? 14.627 -1.687 -4.008 1.00 59.53 87 SER A N 1
ATOM 679 C CA . SER A 1 87 ? 15.523 -1.711 -5.174 1.00 59.53 87 SER A CA 1
ATOM 680 C C . SER A 1 87 ? 16.236 -3.054 -5.338 1.00 59.53 87 SER A C 1
ATOM 682 O O . SER A 1 87 ? 16.557 -3.698 -4.309 1.00 59.53 87 SER A O 1
#

Sequence (87 aa):
MDLSELKANWNDVLDELEKTNRVAWLIFFDARLVSLIGDKLVIDFLDRTKLAANHDFASHISSAQLSALTGAILTVLNLELEISVKS

pLDDT: mean 81.42, std 14.74, range [41.97, 93.69]

Radius of gyration: 12.24 Å; chains: 1; bounding box: 28×21×33 Å

Secondary structure (DSSP, 8-state):
--HHHHHHHHHHHHHHHHHH-HHHHHHHTTEEEEEEETTEEEEEES-HHHHHSSTTHHHHS-HHHHHHHHHHHHHHHS---EEEE--

Foldseek 3Di:
DFLVVCVVCVVQLLVQLCVVPVPLSVVCVQWDFDGDDPQETEIEGPPCVVVVVDVPVVVVCPPVSQVSSQVSCCVRVVGRHHYDYDD